Protein AF-A0A6A4KP40-F1 (afdb_monomer)

Sequence (164 aa):
MADTALHSQTPRHQTQILKEIAVDYCPDACTHCAESDSIAVTFDDRGGARWRSTTRFHYGTGNREEIHDLGFDCSDGFHEYVIKWYPHVIEWLIDGTLLRKDTKKDGEGFPEKPMFLYASVWDASYIDEGRWTGPYVGCDAPYVCHYKDVVVPSEAAVVEDFSC

Radius of gyration: 18.87 Å; Cα contacts (8 Å, |Δi|>4): 251; chains: 1; bounding box: 53×57×49 Å

Mean predicted aligned error: 8.02 Å

Solvent-accessible surface area (backbone atoms only — not comparable to full-atom values): 10528 Å² total; per-residue (Å²): 140,81,85,81,77,80,74,78,74,71,79,79,76,52,66,38,72,67,77,60,71,43,63,82,44,51,59,94,29,46,51,77,39,76,89,75,39,34,38,35,34,33,30,48,99,81,61,16,19,33,41,26,44,80,42,29,36,80,30,57,74,83,95,77,89,81,90,79,88,78,93,66,66,87,80,81,61,91,79,52,78,46,81,47,80,54,96,52,38,38,37,38,28,48,71,88,40,80,75,46,73,53,66,65,52,91,95,54,90,56,48,67,48,67,33,56,56,73,54,68,49,70,92,53,28,81,42,77,86,12,73,81,72,37,73,83,78,74,85,74,57,70,45,73,50,78,47,63,71,53,67,42,64,66,83,53,62,53,81,81,84,85,78,128

Structure (mmCIF, N/CA/C/O backbone):
data_AF-A0A6A4KP40-F1
#
_entry.id   AF-A0A6A4KP40-F1
#
loop_
_atom_site.group_PDB
_atom_site.id
_atom_site.type_symbol
_atom_site.label_atom_id
_atom_site.label_alt_id
_atom_site.label_comp_id
_atom_site.label_asym_id
_atom_site.label_entity_id
_atom_site.label_seq_id
_atom_site.pdbx_PDB_ins_code
_atom_site.Cartn_x
_atom_site.Cartn_y
_atom_site.Cartn_z
_atom_site.occupancy
_atom_site.B_iso_or_equiv
_atom_site.auth_seq_id
_atom_site.auth_comp_id
_atom_site.auth_asym_id
_atom_site.auth_atom_id
_atom_site.pdbx_PDB_model_num
ATOM 1 N N . MET A 1 1 ? -32.078 -28.147 30.908 1.00 37.09 1 MET A N 1
ATOM 2 C CA . MET A 1 1 ? -31.058 -27.081 30.952 1.00 37.09 1 MET A CA 1
ATOM 3 C C . MET A 1 1 ? -30.461 -27.006 29.563 1.00 37.09 1 MET A C 1
ATOM 5 O O . MET A 1 1 ? -29.986 -28.032 29.099 1.00 37.09 1 MET A O 1
ATOM 9 N N . ALA A 1 2 ? -30.598 -25.872 28.882 1.00 34.75 2 ALA A N 1
ATOM 10 C CA . ALA A 1 2 ? -29.922 -25.614 27.61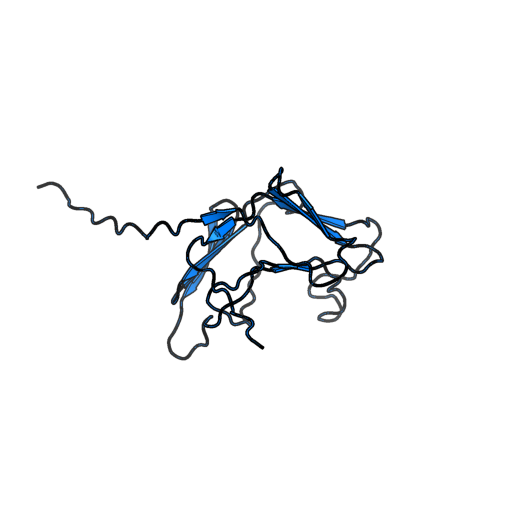4 1.00 34.75 2 ALA A CA 1
ATOM 11 C C . ALA A 1 2 ? -28.764 -24.658 27.906 1.00 34.75 2 ALA A C 1
ATOM 13 O O . ALA A 1 2 ? -28.919 -23.760 28.733 1.00 34.75 2 ALA A O 1
ATOM 14 N N . ASP A 1 3 ? -27.615 -24.913 27.292 1.00 32.78 3 ASP A N 1
ATOM 15 C CA . ASP A 1 3 ? -26.378 -24.190 27.563 1.00 32.78 3 ASP A CA 1
ATOM 16 C C . ASP A 1 3 ? -26.426 -22.791 26.933 1.00 32.78 3 ASP A C 1
ATOM 18 O O . ASP A 1 3 ? -26.559 -22.646 25.714 1.00 32.78 3 ASP A O 1
ATOM 22 N N . THR A 1 4 ? -26.355 -21.751 27.765 1.00 41.91 4 THR A N 1
ATOM 23 C CA . THR A 1 4 ? -26.357 -20.355 27.316 1.00 41.91 4 THR A CA 1
ATOM 24 C C . THR A 1 4 ? -24.946 -19.970 26.882 1.00 41.91 4 THR A C 1
ATOM 26 O O . THR A 1 4 ? -24.267 -19.187 27.548 1.00 41.91 4 THR A O 1
ATOM 29 N N . ALA A 1 5 ? -24.503 -20.524 25.752 1.00 38.03 5 ALA A N 1
ATOM 30 C CA . ALA A 1 5 ? -23.236 -20.172 25.127 1.00 38.03 5 ALA A CA 1
ATOM 31 C C . ALA A 1 5 ? -23.253 -18.691 24.713 1.00 38.03 5 ALA A C 1
ATOM 33 O O . ALA A 1 5 ? -23.761 -18.327 23.645 1.00 38.03 5 ALA A O 1
ATOM 34 N N . LEU A 1 6 ? -22.702 -17.845 25.588 1.00 35.34 6 LEU A N 1
ATOM 35 C CA . LEU A 1 6 ? -22.557 -16.405 25.415 1.00 35.34 6 LEU A CA 1
ATOM 36 C C . LEU A 1 6 ? -21.610 -16.124 24.241 1.00 35.34 6 LEU A C 1
ATOM 38 O O . LEU A 1 6 ? -20.422 -15.865 24.425 1.00 35.34 6 LEU A O 1
ATOM 42 N N . HIS A 1 7 ? -22.146 -16.162 23.023 1.00 39.41 7 HIS A N 1
ATOM 43 C CA . HIS A 1 7 ? -21.483 -15.594 21.862 1.00 39.41 7 HIS A CA 1
ATOM 44 C C . HIS A 1 7 ? -21.376 -14.091 22.100 1.00 39.41 7 HIS A C 1
ATOM 46 O O . HIS A 1 7 ? -22.323 -13.343 21.849 1.00 39.41 7 HIS A O 1
ATOM 52 N N . SER A 1 8 ? -20.220 -13.655 22.599 1.00 35.31 8 SER A N 1
ATOM 53 C CA . SER A 1 8 ? -19.810 -12.261 22.558 1.00 35.31 8 SER A CA 1
ATOM 54 C C . SER A 1 8 ? -19.749 -11.862 21.089 1.00 35.31 8 SER A C 1
ATOM 56 O O . SER A 1 8 ? -18.756 -12.116 20.407 1.00 35.31 8 SER A O 1
ATOM 58 N N . GLN A 1 9 ? -20.848 -11.306 20.579 1.00 36.34 9 GLN A N 1
ATOM 59 C CA . GLN A 1 9 ? -20.885 -10.747 19.240 1.00 36.34 9 GLN A CA 1
ATOM 60 C C . GLN A 1 9 ? -19.886 -9.596 19.220 1.00 36.34 9 GLN A C 1
ATOM 62 O O . GLN A 1 9 ? -20.164 -8.519 19.745 1.00 36.34 9 GLN A O 1
ATOM 67 N N . THR A 1 10 ? -18.709 -9.838 18.640 1.00 42.03 10 THR A N 1
ATOM 68 C CA . THR A 1 10 ? -17.794 -8.767 18.258 1.00 42.03 10 THR A CA 1
ATOM 69 C C . THR A 1 10 ? -18.620 -7.761 17.464 1.00 42.03 10 THR A C 1
ATOM 71 O O . THR A 1 10 ? -19.297 -8.190 16.519 1.00 42.03 10 THR A O 1
ATOM 74 N N . PRO A 1 11 ? -18.623 -6.464 17.825 1.00 45.38 11 PRO A N 1
ATOM 75 C CA . PRO A 1 11 ? -19.329 -5.465 17.044 1.00 45.38 11 PRO A CA 1
ATOM 76 C C . PRO A 1 11 ? -18.902 -5.612 15.588 1.00 45.38 11 PRO A C 1
ATOM 78 O O . PRO A 1 11 ? -17.708 -5.575 15.278 1.00 45.38 11 PRO A O 1
ATOM 81 N N . ARG A 1 12 ? -19.867 -5.845 14.691 1.00 53.12 12 ARG A N 1
ATOM 82 C CA . ARG A 1 12 ? -19.588 -5.798 13.258 1.00 53.12 12 ARG A CA 1
ATOM 83 C C . ARG A 1 12 ? -19.323 -4.339 12.934 1.00 53.12 12 ARG A C 1
ATOM 85 O O . ARG A 1 12 ? -20.263 -3.597 12.673 1.00 53.12 12 ARG A O 1
ATOM 92 N N . HIS A 1 13 ? -18.058 -3.935 13.016 1.00 65.44 13 HIS A N 1
ATOM 93 C CA . HIS A 1 13 ? -17.623 -2.631 12.545 1.00 65.44 13 HIS A CA 1
ATOM 94 C C . HIS A 1 13 ? -18.054 -2.522 11.091 1.00 65.44 13 HIS A C 1
ATOM 96 O O . HIS A 1 13 ? -17.600 -3.292 10.242 1.00 65.44 13 HIS A O 1
ATOM 102 N N . GLN A 1 14 ? -19.010 -1.635 10.842 1.00 82.38 14 GLN A N 1
ATOM 103 C CA . GLN A 1 14 ? -19.556 -1.458 9.518 1.00 82.38 14 GLN A CA 1
ATOM 104 C C . GLN A 1 14 ? -18.464 -0.863 8.627 1.00 82.38 14 GLN A C 1
ATOM 106 O O . GLN A 1 14 ? -17.724 0.041 9.023 1.00 82.38 14 GLN A O 1
ATOM 111 N N . THR A 1 15 ? -18.325 -1.433 7.439 1.00 89.00 15 THR A N 1
ATOM 112 C CA . THR A 1 15 ? -17.390 -0.979 6.418 1.00 89.00 15 THR A CA 1
ATOM 113 C C . THR A 1 15 ? -18.154 -0.334 5.272 1.00 89.00 15 THR A C 1
ATOM 115 O O . THR A 1 15 ? -19.329 -0.623 5.035 1.00 89.00 15 THR A O 1
ATOM 118 N N . GLN A 1 16 ? -17.477 0.558 4.563 1.00 91.38 16 GLN A N 1
ATOM 119 C CA . GLN A 1 16 ? -17.959 1.193 3.344 1.00 91.38 16 GLN A CA 1
ATOM 120 C C . GLN A 1 16 ? -16.838 1.217 2.309 1.00 91.38 16 GLN A C 1
ATOM 122 O O . GLN A 1 16 ? -15.662 1.260 2.670 1.00 91.38 16 GLN A O 1
ATOM 127 N N . ILE A 1 17 ? -17.200 1.203 1.030 1.00 93.56 17 ILE A N 1
ATOM 128 C CA . ILE A 1 17 ? -16.243 1.354 -0.068 1.00 93.56 17 ILE A CA 1
ATOM 129 C C . ILE A 1 17 ? -15.623 2.757 -0.018 1.00 93.56 17 ILE A C 1
ATOM 131 O O . ILE A 1 17 ? -16.329 3.756 0.147 1.00 93.56 17 ILE A O 1
ATOM 135 N N . LEU A 1 18 ? -14.304 2.836 -0.178 1.00 91.62 18 LEU A N 1
ATOM 136 C CA . LEU A 1 18 ? -13.554 4.084 -0.253 1.00 91.62 18 LEU A CA 1
ATOM 137 C C . LEU A 1 18 ? -13.766 4.736 -1.627 1.00 91.62 18 LEU A C 1
ATOM 139 O O . LEU A 1 18 ? -13.062 4.437 -2.585 1.00 91.62 18 LEU A O 1
ATOM 143 N N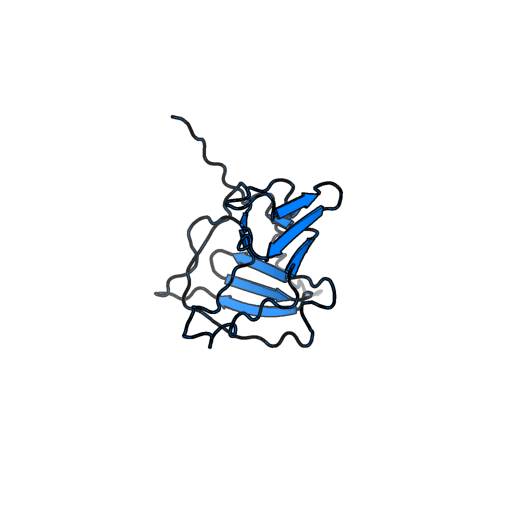 . LYS A 1 19 ? -14.748 5.639 -1.718 1.00 89.12 19 LYS A N 1
ATOM 144 C CA . LYS A 1 19 ? -15.088 6.358 -2.961 1.00 89.12 19 LYS A CA 1
ATOM 145 C C . LYS A 1 19 ? -14.245 7.611 -3.227 1.00 89.12 19 LYS A C 1
ATOM 147 O O . LYS A 1 19 ? -14.279 8.129 -4.339 1.00 89.12 19 LYS A O 1
ATOM 152 N N . GLU A 1 20 ? -13.490 8.098 -2.243 1.00 89.62 20 GLU A N 1
ATOM 153 C CA . GLU A 1 20 ? -12.647 9.292 -2.368 1.00 89.62 20 GLU A CA 1
ATOM 154 C C . GLU A 1 20 ? -11.216 9.017 -1.905 1.00 89.62 20 GLU A C 1
ATOM 156 O O . GLU A 1 20 ? -10.983 8.501 -0.809 1.00 89.62 20 GLU A O 1
ATOM 161 N N . ILE A 1 21 ? -10.252 9.418 -2.733 1.00 94.06 21 ILE A N 1
ATOM 162 C CA . ILE A 1 21 ? -8.820 9.321 -2.453 1.00 94.06 21 ILE A CA 1
ATOM 163 C C . ILE A 1 21 ? -8.133 10.652 -2.750 1.00 94.06 21 ILE A C 1
ATOM 165 O O . ILE A 1 21 ? -8.571 11.415 -3.610 1.00 94.06 21 ILE A O 1
ATOM 169 N N . ALA A 1 22 ? -7.014 10.900 -2.076 1.00 96.00 22 ALA A N 1
ATOM 170 C CA . ALA A 1 22 ? -6.040 11.901 -2.492 1.00 96.00 22 ALA A CA 1
ATOM 171 C C . ALA A 1 22 ? -4.813 11.192 -3.076 1.00 96.00 22 ALA A C 1
ATOM 173 O O . ALA A 1 22 ? -4.381 10.174 -2.535 1.00 96.00 22 ALA A O 1
ATOM 174 N N . VAL A 1 23 ? -4.237 11.742 -4.147 1.00 96.62 23 VAL A N 1
ATOM 175 C CA . VAL A 1 23 ? -2.947 11.299 -4.693 1.00 96.62 23 VAL A CA 1
ATOM 176 C C . VAL A 1 23 ? -1.887 12.313 -4.273 1.00 96.62 23 VAL A C 1
ATOM 178 O O . VAL A 1 23 ? -2.012 13.497 -4.577 1.00 96.62 23 VAL A O 1
ATOM 181 N N . ASP A 1 24 ? -0.875 11.866 -3.529 1.00 95.94 24 ASP A N 1
ATOM 182 C CA . ASP A 1 24 ? 0.113 12.760 -2.906 1.00 95.94 24 ASP A CA 1
ATOM 183 C C . ASP A 1 24 ? 1.182 13.251 -3.903 1.00 95.94 24 ASP A C 1
ATOM 185 O O . ASP A 1 24 ? 1.732 14.337 -3.728 1.00 95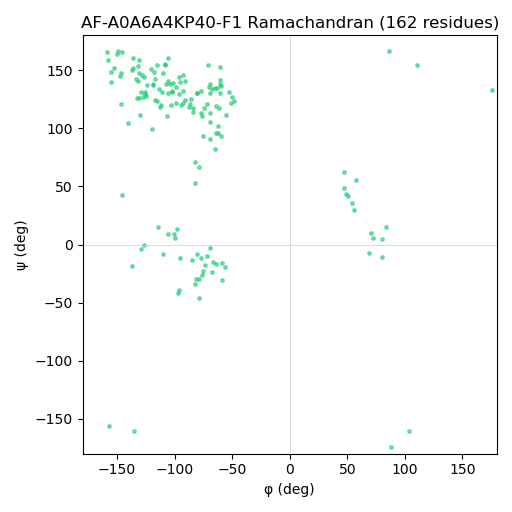.94 24 ASP A O 1
ATOM 189 N N . TYR A 1 25 ? 1.507 12.452 -4.926 1.00 95.75 25 TYR A N 1
ATOM 190 C CA . TYR A 1 25 ? 2.461 12.789 -5.990 1.00 95.75 25 TYR A CA 1
ATOM 191 C C . TYR A 1 25 ? 2.215 11.947 -7.252 1.00 95.75 25 TYR A C 1
ATOM 193 O O . TYR A 1 25 ? 1.624 10.872 -7.171 1.00 95.75 25 TYR A O 1
ATOM 201 N N . CYS A 1 26 ? 2.691 12.445 -8.401 1.00 96.06 26 CYS A N 1
ATOM 202 C CA . CYS A 1 26 ? 2.587 11.815 -9.728 1.00 96.06 26 CYS A CA 1
ATOM 203 C C . CYS A 1 26 ? 1.169 11.291 -10.070 1.00 96.06 26 CYS A C 1
ATOM 205 O O . CYS A 1 26 ? 0.973 10.089 -10.260 1.00 96.06 26 CYS A O 1
ATOM 207 N N . PRO A 1 27 ? 0.153 12.175 -10.152 1.00 96.31 27 PRO A N 1
ATOM 208 C CA . PRO A 1 27 ? -1.229 11.769 -10.422 1.00 96.31 27 PRO A CA 1
ATOM 209 C C . PRO A 1 27 ? -1.391 11.012 -11.747 1.00 96.31 27 PRO A C 1
ATOM 211 O O . PRO A 1 27 ? -2.198 10.095 -11.819 1.00 96.31 27 PRO A O 1
ATOM 214 N N . ASP A 1 28 ? -0.570 11.305 -12.757 1.00 96.94 28 ASP A N 1
ATOM 215 C CA . ASP A 1 28 ? -0.608 10.620 -14.057 1.00 96.94 28 ASP A CA 1
ATOM 216 C C . ASP A 1 28 ? -0.204 9.132 -13.978 1.00 96.94 28 ASP A C 1
ATOM 218 O O . ASP A 1 28 ? -0.434 8.371 -14.921 1.00 96.94 28 ASP A O 1
ATOM 222 N N . ALA A 1 29 ? 0.412 8.700 -12.871 1.00 97.12 29 ALA A N 1
ATOM 223 C CA . ALA A 1 29 ? 0.737 7.304 -12.576 1.00 97.12 29 ALA A CA 1
ATOM 224 C C . ALA A 1 29 ? -0.259 6.648 -11.593 1.00 97.12 29 ALA A C 1
ATOM 226 O O . ALA A 1 29 ? -0.029 5.524 -11.144 1.00 97.12 29 ALA A O 1
ATOM 227 N N . CYS A 1 30 ? -1.375 7.314 -11.265 1.00 97.88 30 CYS A N 1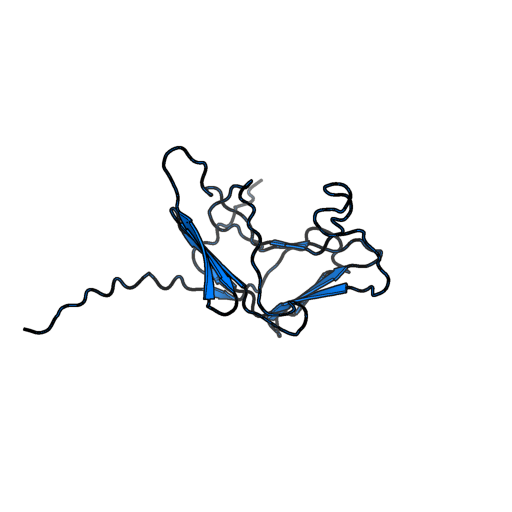
ATOM 228 C CA . CYS A 1 30 ? -2.442 6.770 -10.427 1.00 97.88 30 CYS A CA 1
ATOM 229 C C . CYS A 1 30 ? -3.823 6.949 -11.077 1.00 97.88 30 CYS A C 1
ATOM 231 O O . CYS A 1 30 ? -4.350 8.055 -11.170 1.00 97.88 30 CYS A O 1
ATOM 233 N N . THR A 1 31 ? -4.452 5.847 -11.485 1.00 97.19 31 THR A N 1
ATOM 234 C CA . THR A 1 31 ? -5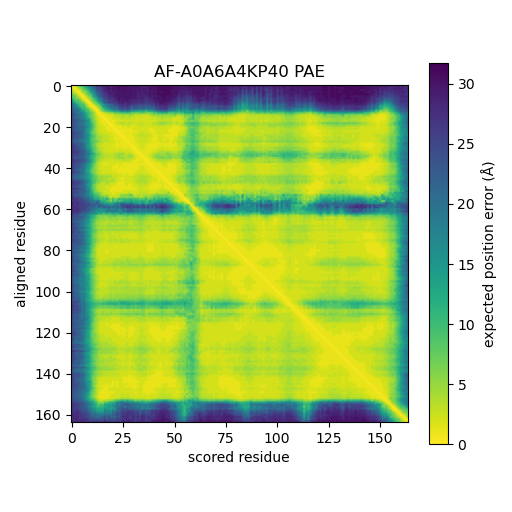.819 5.861 -12.029 1.00 97.19 31 THR A CA 1
ATOM 235 C C . THR A 1 31 ? -6.822 5.405 -10.979 1.00 97.19 31 THR A C 1
ATOM 237 O O . THR A 1 31 ? -6.583 4.403 -10.308 1.00 97.19 31 THR A O 1
ATOM 240 N N . HIS A 1 32 ? -7.976 6.063 -10.892 1.00 95.69 32 HIS A N 1
ATOM 241 C CA . HIS A 1 32 ? -9.082 5.659 -10.024 1.00 95.69 32 HIS A CA 1
ATOM 242 C C . HIS A 1 32 ? -10.400 5.678 -10.802 1.00 95.69 32 HIS A C 1
ATOM 244 O O . HIS A 1 32 ? -10.762 6.691 -11.397 1.00 95.69 32 HIS A O 1
ATOM 250 N N . CYS A 1 33 ? -11.115 4.554 -10.784 1.00 92.75 33 CYS A N 1
ATOM 251 C CA . CYS A 1 33 ? -12.444 4.407 -11.362 1.00 92.75 33 CYS A CA 1
ATOM 252 C C . CYS A 1 33 ? -13.433 4.006 -10.259 1.00 92.75 33 CYS A C 1
ATOM 254 O O . CYS A 1 33 ? -13.528 2.836 -9.885 1.00 92.75 33 CYS A O 1
ATOM 256 N N . ALA A 1 34 ? -14.175 4.992 -9.748 1.00 85.94 34 ALA A N 1
ATOM 257 C CA . ALA A 1 34 ? -15.152 4.817 -8.670 1.00 85.94 34 ALA A CA 1
ATOM 258 C C . ALA A 1 34 ? -16.430 4.056 -9.097 1.00 85.94 34 ALA A C 1
ATOM 260 O O . ALA A 1 34 ? -17.254 3.706 -8.248 1.00 85.94 34 ALA A O 1
ATOM 261 N N . GLU A 1 35 ? -16.610 3.815 -10.402 1.00 87.00 35 GLU A N 1
ATOM 262 C CA . GLU A 1 35 ? -17.697 3.000 -10.965 1.00 87.00 35 GLU A CA 1
ATOM 263 C C . GLU A 1 35 ? -17.384 1.496 -10.911 1.00 87.00 35 GLU A C 1
ATOM 265 O O . GLU A 1 35 ? -18.288 0.691 -10.705 1.00 87.00 35 GLU A O 1
ATOM 270 N N . SER A 1 36 ? -16.108 1.119 -11.070 1.00 90.75 36 SER A N 1
ATOM 271 C CA . SER A 1 36 ? -15.621 -0.271 -11.015 1.00 90.75 36 SER A CA 1
ATOM 272 C C . SER A 1 36 ? -14.858 -0.608 -9.729 1.00 90.75 36 SER A C 1
ATOM 274 O O . SER A 1 36 ? -14.242 -1.672 -9.647 1.00 90.75 36 SER A O 1
ATOM 276 N N . ASP A 1 37 ? -14.883 0.306 -8.756 1.00 93.94 37 ASP A N 1
ATOM 277 C CA . ASP A 1 37 ? -14.230 0.202 -7.447 1.00 93.94 37 ASP A CA 1
ATOM 278 C C . ASP A 1 37 ? -12.756 -0.195 -7.517 1.00 93.94 37 ASP A C 1
ATOM 280 O O . ASP A 1 37 ? -12.260 -0.996 -6.729 1.00 93.94 37 ASP A O 1
ATOM 284 N N . SER A 1 38 ? -12.047 0.390 -8.486 1.00 96.00 38 SER A N 1
ATOM 285 C CA . SER A 1 38 ? -10.669 0.036 -8.823 1.00 96.00 38 SER A CA 1
ATOM 286 C C . SER A 1 38 ? -9.737 1.245 -8.809 1.00 96.00 38 SER A C 1
ATOM 288 O O . SER A 1 38 ? -10.003 2.252 -9.473 1.00 96.00 38 SER A O 1
ATOM 290 N N . ILE A 1 39 ? -8.601 1.104 -8.132 1.00 97.44 39 ILE A N 1
ATOM 291 C CA . ILE A 1 39 ? -7.464 2.029 -8.166 1.00 97.44 39 ILE A CA 1
ATOM 292 C C . ILE A 1 39 ? -6.273 1.267 -8.754 1.00 97.44 39 ILE A C 1
ATOM 294 O O . ILE A 1 39 ? -6.087 0.090 -8.456 1.00 97.44 39 ILE A O 1
ATOM 298 N N . ALA A 1 40 ? -5.444 1.910 -9.569 1.00 98.12 40 ALA A N 1
ATOM 299 C CA . ALA A 1 40 ? -4.183 1.333 -10.022 1.00 98.12 40 ALA A CA 1
ATOM 300 C C . ALA A 1 40 ? -3.042 2.336 -9.863 1.00 98.12 40 ALA A C 1
ATOM 302 O O . ALA A 1 40 ? -3.223 3.532 -10.100 1.00 98.12 40 ALA A O 1
ATOM 303 N N . VAL A 1 41 ? -1.878 1.836 -9.453 1.00 98.31 41 VAL A N 1
ATOM 304 C CA . VAL A 1 41 ? -0.626 2.593 -9.358 1.00 98.31 41 VAL A CA 1
ATOM 305 C C . VAL A 1 41 ? 0.370 1.980 -10.329 1.00 98.31 41 VAL A C 1
ATOM 307 O O . VAL A 1 41 ? 0.650 0.784 -10.261 1.00 98.31 41 VAL A O 1
ATOM 310 N N . THR A 1 42 ? 0.906 2.801 -11.224 1.00 98.62 42 THR A N 1
ATOM 311 C CA . THR A 1 42 ? 1.940 2.411 -12.183 1.00 98.62 42 THR A CA 1
ATOM 312 C C . THR A 1 42 ? 3.314 2.836 -11.683 1.00 98.62 42 THR A C 1
ATOM 314 O O . THR A 1 42 ? 3.484 3.973 -11.254 1.00 98.62 42 THR A O 1
ATOM 317 N N . PHE A 1 43 ? 4.303 1.949 -11.782 1.00 98.44 43 PHE A N 1
ATOM 318 C CA . PHE A 1 43 ? 5.715 2.256 -11.588 1.00 98.44 43 PHE A CA 1
ATOM 319 C C . PHE A 1 43 ? 6.492 2.060 -12.897 1.00 98.44 43 PHE A C 1
ATOM 321 O O . PHE A 1 43 ? 6.468 0.989 -13.507 1.00 98.44 43 PHE A O 1
ATOM 328 N N . ASP A 1 44 ? 7.164 3.125 -13.318 1.00 97.94 44 ASP A N 1
ATOM 329 C CA . ASP A 1 44 ? 7.971 3.252 -14.532 1.00 97.94 44 ASP A CA 1
ATOM 330 C C . ASP A 1 44 ? 8.991 4.400 -14.341 1.00 97.94 44 ASP A C 1
ATOM 332 O O . ASP A 1 44 ? 9.334 4.746 -13.207 1.00 97.94 44 ASP A O 1
ATOM 336 N N . ASP A 1 45 ? 9.480 5.010 -15.424 1.00 96.62 45 ASP A N 1
ATOM 337 C CA . ASP A 1 45 ? 10.430 6.130 -15.406 1.00 96.62 45 ASP A CA 1
ATOM 338 C C . ASP A 1 45 ? 9.930 7.375 -14.646 1.00 96.62 45 ASP A C 1
ATOM 340 O O . ASP A 1 45 ? 10.734 8.224 -14.256 1.00 96.62 45 ASP A O 1
ATOM 344 N N . ARG A 1 46 ? 8.624 7.462 -14.361 1.00 96.75 46 ARG A N 1
ATOM 345 C CA . ARG A 1 46 ? 8.010 8.533 -13.562 1.00 96.75 46 ARG A CA 1
ATOM 346 C C . ARG A 1 46 ? 8.157 8.329 -12.047 1.00 96.75 46 ARG A C 1
ATOM 348 O O . ARG A 1 46 ? 7.829 9.237 -11.285 1.00 96.75 46 ARG A O 1
ATOM 355 N N . GLY A 1 47 ? 8.645 7.166 -11.602 1.00 93.69 47 GLY A N 1
ATOM 356 C CA . GLY A 1 47 ? 8.984 6.889 -10.199 1.00 93.69 47 GLY A CA 1
ATOM 357 C C . GLY A 1 47 ? 7.823 6.459 -9.293 1.00 93.69 47 GLY A C 1
ATOM 358 O O . GLY A 1 47 ? 7.980 6.458 -8.072 1.00 93.69 47 GLY A O 1
ATOM 359 N N . GLY A 1 48 ? 6.677 6.075 -9.862 1.00 96.81 48 GLY A N 1
ATOM 360 C CA . GLY A 1 48 ? 5.517 5.603 -9.101 1.00 96.81 48 GLY A CA 1
ATOM 361 C C . GLY A 1 48 ? 4.562 6.704 -8.638 1.00 96.81 48 GLY A C 1
ATOM 362 O O . GLY A 1 48 ? 4.717 7.877 -8.972 1.00 96.81 48 GLY A O 1
ATOM 363 N N . ALA A 1 49 ? 3.570 6.314 -7.838 1.00 96.50 49 ALA A N 1
ATOM 364 C CA . ALA A 1 49 ? 2.625 7.219 -7.185 1.00 96.50 49 ALA A CA 1
ATOM 365 C C . ALA A 1 49 ? 2.221 6.696 -5.798 1.00 96.50 49 ALA A C 1
ATOM 367 O O . ALA A 1 49 ? 2.412 5.521 -5.468 1.00 96.50 49 ALA A O 1
ATOM 368 N N . ARG A 1 50 ? 1.602 7.567 -4.991 1.00 97.50 50 ARG A N 1
ATOM 369 C CA . ARG A 1 50 ? 0.956 7.199 -3.722 1.00 97.50 50 ARG A CA 1
ATOM 370 C C . ARG A 1 50 ? -0.442 7.782 -3.637 1.00 97.50 50 ARG A C 1
ATOM 372 O O . ARG A 1 50 ? -0.595 9.001 -3.711 1.00 97.50 50 ARG A O 1
ATOM 379 N N . TRP A 1 51 ? -1.429 6.929 -3.383 1.00 95.19 51 TRP A N 1
ATOM 380 C CA . TRP A 1 51 ? -2.766 7.357 -2.985 1.00 95.19 51 TRP A CA 1
ATOM 381 C C . TRP A 1 51 ? -3.010 7.106 -1.496 1.00 95.19 51 TRP A C 1
ATOM 383 O O . TRP A 1 51 ? -2.311 6.323 -0.843 1.00 95.19 51 TRP A O 1
ATOM 393 N N . ARG A 1 52 ? -4.008 7.803 -0.955 1.00 94.31 52 ARG A N 1
ATOM 394 C CA . ARG A 1 52 ? -4.476 7.645 0.422 1.00 94.31 52 ARG A CA 1
ATOM 395 C C . ARG A 1 52 ? -5.956 7.964 0.582 1.00 94.31 52 ARG A C 1
ATOM 397 O O . ARG A 1 52 ? -6.528 8.667 -0.251 1.00 94.31 52 ARG A O 1
ATOM 404 N N . SER A 1 53 ? -6.548 7.538 1.694 1.00 81.62 53 SER A N 1
ATOM 405 C CA . SER A 1 53 ? -7.849 8.052 2.129 1.00 81.62 53 SER A CA 1
ATOM 406 C C . SER A 1 53 ? -7.799 9.566 2.384 1.00 81.62 53 SER A C 1
ATOM 408 O O . SER A 1 53 ? -6.761 10.143 2.733 1.00 81.62 53 SER A O 1
ATOM 410 N N . THR A 1 54 ? -8.946 10.227 2.233 1.00 74.00 54 THR A N 1
ATOM 411 C CA . THR A 1 54 ? -9.114 11.648 2.578 1.00 74.00 54 THR A CA 1
ATOM 412 C C . THR A 1 54 ? -9.214 11.879 4.091 1.00 74.00 54 THR A C 1
ATOM 414 O O . THR A 1 54 ? -8.867 12.961 4.559 1.00 74.00 54 THR A O 1
ATOM 417 N N . THR A 1 55 ? -9.598 10.857 4.865 1.00 62.66 55 THR A N 1
ATOM 418 C CA . THR A 1 55 ? -9.778 10.889 6.329 1.00 62.66 55 THR A CA 1
ATOM 419 C C . THR A 1 55 ? -8.796 9.979 7.070 1.00 62.66 55 THR A C 1
ATOM 421 O O . THR A 1 55 ? -8.293 8.997 6.514 1.00 62.66 55 THR A O 1
ATOM 424 N N . ARG A 1 56 ? -8.515 10.307 8.339 1.00 65.00 56 ARG A N 1
ATOM 425 C CA . ARG A 1 56 ? -7.676 9.490 9.231 1.00 65.00 56 ARG A CA 1
ATOM 426 C C . ARG A 1 56 ? -8.530 8.513 10.053 1.00 65.00 56 ARG A C 1
ATOM 428 O O . ARG A 1 56 ? -9.618 8.871 10.496 1.00 65.00 56 ARG A O 1
ATOM 435 N N . PHE A 1 57 ? -7.970 7.334 10.314 1.00 57.62 57 PHE A N 1
ATOM 436 C CA . PHE A 1 57 ? -8.473 6.227 11.130 1.00 57.62 57 PHE A CA 1
ATOM 437 C C . PHE A 1 57 ? -7.504 5.971 12.290 1.00 57.62 57 PHE A C 1
ATOM 439 O O . PHE A 1 57 ? -6.294 6.026 12.111 1.00 57.62 57 PHE A O 1
ATOM 446 N N . HIS A 1 58 ? -8.003 5.731 13.497 1.00 42.00 58 HIS A N 1
ATOM 447 C CA . HIS A 1 58 ? -7.182 5.723 14.713 1.00 42.00 58 HIS A CA 1
ATOM 448 C C . HIS A 1 58 ? -6.047 4.679 14.745 1.00 42.00 58 HIS A C 1
ATOM 450 O O . HIS A 1 58 ? -6.322 3.517 14.481 1.00 42.00 58 HIS A O 1
ATOM 456 N N . TYR A 1 59 ? -4.868 5.116 15.243 1.00 52.00 59 TYR A N 1
ATOM 457 C CA . TYR A 1 59 ? -3.703 4.385 15.811 1.00 52.00 59 TYR A CA 1
ATOM 458 C C . TYR A 1 59 ? -2.370 4.387 14.950 1.00 52.00 59 TYR A C 1
ATOM 460 O O . TYR A 1 59 ? -2.422 4.593 13.754 1.00 52.00 59 TYR A O 1
ATOM 468 N N . GLY A 1 60 ? -1.133 4.224 15.490 1.00 46.06 60 GLY A N 1
ATOM 469 C CA . GLY A 1 60 ? 0.126 3.938 14.701 1.00 46.06 60 GLY A CA 1
ATOM 470 C C . GLY A 1 60 ? 1.517 3.881 15.435 1.00 46.06 60 GLY A C 1
ATOM 471 O O . GLY A 1 60 ? 1.792 4.785 16.221 1.00 46.06 60 GLY A O 1
ATOM 472 N N . THR A 1 61 ? 2.383 2.856 15.186 1.00 48.84 61 THR A N 1
ATOM 473 C CA . THR A 1 61 ? 3.823 2.650 15.617 1.00 48.84 61 THR A CA 1
ATOM 474 C C . THR A 1 61 ? 4.580 1.644 14.695 1.00 48.84 61 THR A C 1
ATOM 476 O O . THR A 1 61 ? 3.911 0.914 13.972 1.00 48.84 61 THR A O 1
ATOM 479 N N . GLY A 1 62 ? 5.930 1.546 14.737 1.00 60.22 62 GLY A N 1
ATOM 480 C CA . GLY A 1 62 ? 6.769 0.687 13.847 1.00 60.22 62 GLY A CA 1
ATOM 481 C C . GLY A 1 62 ? 7.903 -0.128 14.528 1.00 60.22 62 GLY A C 1
ATOM 482 O O . GLY A 1 62 ? 7.851 -0.315 15.743 1.00 60.22 62 GLY A O 1
ATOM 483 N N . ASN A 1 63 ? 8.908 -0.586 13.753 1.00 58.22 63 ASN A N 1
ATOM 484 C CA . ASN A 1 63 ? 10.008 -1.515 14.126 1.00 58.22 63 ASN A CA 1
ATOM 485 C C . ASN A 1 63 ? 9.519 -2.878 14.657 1.00 58.22 63 ASN A C 1
ATOM 487 O O . ASN A 1 63 ? 9.805 -3.264 15.794 1.00 58.22 63 ASN A O 1
ATOM 491 N N . ARG A 1 64 ? 8.696 -3.565 13.859 1.00 80.06 64 ARG A N 1
ATOM 492 C CA . ARG A 1 64 ? 8.033 -4.834 14.220 1.00 80.06 64 ARG A CA 1
ATOM 493 C C . ARG A 1 64 ? 7.899 -5.752 13.001 1.00 80.06 64 ARG A C 1
ATOM 495 O O . ARG A 1 64 ? 6.827 -6.303 12.755 1.00 80.06 64 ARG A O 1
ATOM 502 N N . GLU A 1 65 ? 8.941 -5.837 12.188 1.00 84.12 65 GLU A N 1
ATOM 503 C CA . GLU A 1 65 ? 8.950 -6.534 10.903 1.00 84.12 65 GLU A CA 1
ATOM 504 C C . GLU A 1 65 ? 8.850 -8.059 11.095 1.00 84.12 65 GLU A C 1
ATOM 506 O O . GLU A 1 65 ? 9.604 -8.650 11.864 1.00 84.12 65 GLU A O 1
ATOM 511 N N . GLU A 1 66 ? 7.936 -8.704 10.367 1.00 86.38 66 GLU A N 1
ATOM 512 C CA . GLU A 1 66 ? 7.837 -10.165 10.259 1.00 86.38 66 GLU A CA 1
ATOM 513 C C . GLU A 1 66 ? 7.674 -10.530 8.778 1.00 86.38 66 GLU A C 1
ATOM 515 O O . GLU A 1 66 ? 7.009 -9.809 8.032 1.00 86.38 66 GLU A O 1
ATOM 520 N N . ILE A 1 67 ? 8.301 -11.628 8.349 1.00 90.50 67 ILE A N 1
ATOM 521 C CA . ILE A 1 67 ? 8.173 -12.165 6.989 1.00 90.50 67 ILE A CA 1
ATOM 522 C C . ILE A 1 67 ? 7.225 -13.360 7.047 1.00 90.50 67 ILE A C 1
ATOM 524 O O . ILE A 1 67 ? 7.391 -14.249 7.884 1.00 90.50 67 ILE A O 1
ATOM 528 N N . HIS A 1 68 ? 6.259 -13.388 6.136 1.00 92.25 68 HIS A N 1
ATOM 529 C CA . HIS A 1 68 ? 5.267 -14.446 6.028 1.00 92.25 68 HIS A CA 1
ATOM 530 C C . HIS A 1 68 ? 5.302 -15.048 4.619 1.00 92.25 68 HIS A C 1
ATOM 532 O O . HIS A 1 68 ? 5.387 -14.312 3.638 1.00 92.25 68 HIS A O 1
ATOM 538 N N . ASP A 1 69 ? 5.224 -16.375 4.524 1.00 94.06 69 ASP A N 1
ATOM 539 C CA . ASP A 1 69 ? 4.987 -17.067 3.256 1.00 94.06 69 ASP A CA 1
ATOM 540 C C . ASP A 1 69 ? 3.497 -16.951 2.897 1.00 94.06 69 ASP A C 1
ATOM 542 O O . ASP A 1 69 ? 2.634 -17.168 3.751 1.00 94.06 69 ASP A O 1
ATOM 546 N N . LEU A 1 70 ? 3.204 -16.578 1.651 1.00 92.75 70 LEU A N 1
ATOM 547 C CA . LEU A 1 70 ? 1.841 -16.462 1.132 1.00 92.75 70 LEU A CA 1
ATOM 548 C C . LEU A 1 70 ? 1.275 -17.822 0.701 1.00 92.75 70 LEU A C 1
ATOM 550 O O . LEU A 1 70 ? 0.066 -18.024 0.739 1.00 92.75 70 LEU A O 1
ATOM 554 N N . GLY A 1 71 ? 2.132 -18.751 0.263 1.00 95.56 71 GLY A N 1
ATOM 555 C CA . GLY A 1 71 ? 1.711 -19.976 -0.424 1.00 95.56 71 GLY A CA 1
ATOM 556 C C . GLY A 1 71 ? 1.196 -19.766 -1.860 1.00 95.56 71 GLY A C 1
ATOM 557 O O . GLY A 1 71 ? 0.739 -20.728 -2.477 1.00 95.56 71 GLY A O 1
ATOM 558 N N . PHE A 1 72 ? 1.277 -18.543 -2.395 1.00 97.44 72 PHE A N 1
ATOM 559 C CA . PHE A 1 72 ? 0.891 -18.155 -3.758 1.00 97.44 72 PHE A CA 1
ATOM 560 C C . PHE A 1 72 ? 1.755 -16.984 -4.268 1.00 97.44 72 PHE A C 1
ATOM 562 O O . PHE A 1 72 ? 2.453 -16.333 -3.489 1.00 97.44 72 PHE A O 1
ATOM 569 N N . ASP A 1 73 ? 1.708 -16.710 -5.575 1.00 97.56 73 ASP A N 1
ATOM 570 C CA . ASP A 1 73 ? 2.319 -15.522 -6.184 1.00 97.56 73 ASP A CA 1
ATOM 571 C C . ASP A 1 73 ? 1.330 -14.350 -6.110 1.00 97.56 73 ASP A C 1
ATOM 573 O O . ASP A 1 73 ? 0.223 -14.439 -6.636 1.00 97.56 73 ASP A O 1
ATOM 577 N N . CYS A 1 74 ? 1.704 -13.245 -5.458 1.00 97.38 74 CYS A N 1
ATOM 578 C CA . CYS A 1 74 ? 0.810 -12.098 -5.265 1.00 97.38 74 CYS A CA 1
ATOM 579 C C . CYS A 1 74 ? 0.475 -11.318 -6.550 1.00 97.38 74 CYS A C 1
ATOM 581 O O . CYS A 1 74 ? -0.307 -10.368 -6.488 1.00 97.38 74 CYS A O 1
ATOM 583 N N . SER A 1 75 ? 1.050 -11.696 -7.696 1.00 97.94 75 SER A N 1
ATOM 584 C CA . SER A 1 75 ? 0.690 -11.182 -9.019 1.00 97.94 75 SER A CA 1
ATOM 585 C C . SER A 1 75 ? -0.319 -12.059 -9.780 1.00 97.94 75 SER A C 1
ATOM 587 O O . SER A 1 75 ? -0.894 -11.585 -10.763 1.00 97.94 75 SER A O 1
ATOM 589 N N . ASP A 1 76 ? -0.601 -13.289 -9.324 1.00 98.00 76 ASP A N 1
ATOM 590 C CA . ASP A 1 76 ? -1.515 -14.242 -9.986 1.00 98.00 76 ASP A CA 1
ATOM 591 C C . ASP A 1 76 ? -3.000 -13.986 -9.644 1.00 98.00 76 ASP A C 1
ATOM 593 O O . ASP A 1 76 ? -3.749 -14.859 -9.207 1.00 98.00 76 ASP A O 1
ATOM 597 N N . GLY A 1 77 ? -3.439 -12.740 -9.847 1.00 97.50 77 GLY A N 1
ATOM 598 C CA . GLY A 1 77 ? -4.820 -12.301 -9.638 1.00 97.50 77 GLY A CA 1
ATOM 599 C C . GLY A 1 77 ? -5.051 -11.502 -8.352 1.00 97.50 77 GLY A C 1
ATOM 600 O O . GLY A 1 77 ? -4.145 -10.887 -7.797 1.00 97.50 77 GLY A O 1
ATOM 601 N N . PHE A 1 78 ? -6.313 -11.437 -7.918 1.00 98.31 78 PHE A N 1
ATOM 602 C CA . PHE A 1 78 ? -6.721 -10.677 -6.733 1.00 98.31 78 PHE A CA 1
ATOM 603 C C . PHE A 1 78 ? -6.810 -11.573 -5.496 1.00 98.31 78 PHE A C 1
ATOM 605 O O . PHE A 1 78 ? -7.532 -12.569 -5.509 1.00 98.31 78 PHE A O 1
ATOM 612 N N . HIS A 1 79 ? -6.169 -11.126 -4.418 1.00 98.38 79 HIS A N 1
ATOM 613 C CA . HIS A 1 79 ? -6.241 -11.703 -3.075 1.00 98.38 79 HIS A CA 1
ATOM 614 C C . HIS A 1 79 ? -6.765 -10.658 -2.078 1.00 98.38 79 HIS A C 1
ATOM 616 O O . HIS A 1 79 ? -6.577 -9.452 -2.270 1.00 98.38 79 HIS A O 1
ATOM 622 N N . GLU A 1 80 ? -7.437 -11.099 -1.015 1.00 98.12 80 GLU A N 1
ATOM 623 C CA . GLU A 1 80 ? -7.983 -10.212 0.017 1.00 98.12 80 GLU A CA 1
ATOM 624 C C . GLU A 1 80 ? -6.927 -9.937 1.096 1.00 98.12 80 GLU A C 1
ATOM 626 O O . GLU A 1 80 ? -6.513 -10.851 1.802 1.00 98.12 80 GLU A O 1
ATOM 631 N N . TYR A 1 81 ? -6.535 -8.674 1.282 1.00 97.81 81 TYR A N 1
ATOM 632 C CA . TYR A 1 81 ? -5.626 -8.248 2.353 1.00 97.81 81 TYR A CA 1
ATOM 633 C C . TYR A 1 81 ? -6.378 -7.377 3.364 1.00 97.81 81 TYR A C 1
ATOM 635 O O . TYR A 1 81 ? -6.882 -6.309 3.013 1.00 97.81 81 TYR A O 1
ATOM 643 N N . VAL A 1 82 ? -6.436 -7.799 4.631 1.00 96.62 82 VAL A N 1
ATOM 644 C CA . VAL A 1 82 ? -7.203 -7.101 5.679 1.00 96.62 82 VAL A CA 1
ATOM 645 C C . VAL A 1 82 ? -6.323 -6.764 6.875 1.00 96.62 82 VAL A C 1
ATOM 647 O O . VAL A 1 82 ? -5.694 -7.640 7.465 1.00 96.62 82 VAL A O 1
ATOM 650 N N . ILE A 1 83 ? -6.359 -5.499 7.300 1.00 95.06 83 ILE A N 1
ATOM 651 C CA . ILE A 1 83 ? -5.848 -5.056 8.602 1.00 95.06 83 ILE A CA 1
ATOM 652 C C . ILE A 1 83 ? -7.056 -4.743 9.487 1.00 95.06 83 ILE A C 1
ATOM 654 O O . ILE A 1 83 ? -7.764 -3.764 9.252 1.00 95.06 83 ILE A O 1
ATOM 658 N N . LYS A 1 84 ? -7.302 -5.562 10.514 1.00 92.50 84 LYS A N 1
ATOM 659 C CA . LYS A 1 84 ? -8.266 -5.233 11.575 1.00 92.50 84 LYS A CA 1
ATOM 660 C C . LYS A 1 84 ? -7.529 -4.615 12.742 1.00 92.50 84 LYS A C 1
ATOM 662 O O . LYS A 1 84 ? -6.448 -5.067 13.118 1.00 92.50 84 LYS A O 1
ATOM 667 N N . TRP A 1 85 ? -8.134 -3.600 13.338 1.00 90.25 85 TRP A N 1
ATOM 668 C CA . TRP A 1 85 ? -7.395 -2.694 14.192 1.00 90.25 85 TRP A CA 1
ATOM 669 C C . TRP A 1 85 ? -8.226 -2.167 15.343 1.00 90.25 85 TRP A C 1
ATOM 671 O O . TRP A 1 85 ? -9.263 -1.535 15.155 1.00 90.25 85 TRP A O 1
ATOM 681 N N . TYR A 1 86 ? -7.743 -2.441 16.545 1.00 88.94 86 TYR A N 1
ATOM 682 C CA . TYR A 1 86 ? -8.443 -2.185 17.789 1.00 88.94 86 TYR A CA 1
ATOM 683 C C . TYR A 1 86 ? -7.467 -1.577 18.811 1.00 88.94 86 TYR A C 1
ATOM 685 O O . TYR A 1 86 ? -6.259 -1.791 18.692 1.00 88.94 86 TYR A O 1
ATOM 693 N N . PRO A 1 87 ? -7.952 -0.896 19.871 1.00 88.88 87 PRO A N 1
ATOM 694 C CA . PRO A 1 87 ? -7.098 -0.213 20.857 1.00 88.88 87 PRO A CA 1
ATOM 695 C C . PRO A 1 87 ? -6.039 -1.090 21.555 1.00 88.88 87 PRO A C 1
ATOM 697 O O . PRO A 1 87 ? -5.093 -0.570 22.149 1.00 88.88 87 PRO A O 1
ATOM 700 N N . HIS A 1 88 ? -6.223 -2.415 21.527 1.00 91.19 88 HIS A N 1
ATOM 701 C CA . HIS A 1 88 ? -5.372 -3.393 22.208 1.00 91.19 88 HIS A CA 1
ATOM 702 C C . HIS A 1 88 ? -4.880 -4.531 21.305 1.00 91.19 88 HIS A C 1
ATOM 704 O O . HIS A 1 88 ? -4.138 -5.387 21.783 1.00 91.19 88 HIS A O 1
ATOM 710 N N . VAL A 1 89 ? -5.305 -4.594 20.039 1.00 92.69 89 VAL A N 1
ATOM 711 C CA . VAL A 1 89 ? -4.942 -5.695 19.138 1.00 92.69 89 VAL A CA 1
ATOM 712 C C . VAL A 1 89 ? -5.004 -5.273 17.671 1.00 92.69 89 VAL A C 1
ATOM 714 O O . VAL A 1 89 ? -5.920 -4.560 17.264 1.00 92.69 89 VAL A O 1
ATOM 717 N N . ILE A 1 90 ? -4.031 -5.722 16.882 1.00 92.88 90 ILE A N 1
ATOM 718 C CA . ILE A 1 90 ? -4.033 -5.638 15.417 1.00 92.88 90 ILE A CA 1
ATOM 719 C C . ILE A 1 90 ? -3.981 -7.056 14.869 1.00 92.88 90 ILE A C 1
ATOM 721 O O . ILE A 1 90 ? -3.234 -7.892 15.376 1.00 92.88 90 ILE A O 1
ATOM 725 N N . GLU A 1 91 ? -4.785 -7.319 13.848 1.00 94.88 91 GLU A N 1
ATOM 726 C CA . GLU A 1 91 ? -4.840 -8.592 13.140 1.00 94.88 91 GLU A CA 1
ATOM 727 C C . GLU A 1 91 ? -4.619 -8.341 11.652 1.00 94.88 91 GLU A C 1
ATOM 729 O O . GLU A 1 91 ? -5.316 -7.521 11.053 1.00 94.88 91 GLU A O 1
ATOM 734 N N . TRP A 1 92 ? -3.677 -9.071 11.059 1.00 96.31 92 TRP A N 1
ATOM 735 C CA . TRP A 1 92 ? -3.445 -9.084 9.618 1.00 96.31 92 TRP A CA 1
ATOM 736 C C . TRP A 1 92 ? -3.974 -10.395 9.056 1.00 96.31 92 TRP A C 1
ATOM 738 O O . TRP A 1 92 ? -3.668 -11.467 9.591 1.00 96.31 92 TRP A O 1
ATOM 748 N N . LEU A 1 93 ? -4.778 -10.308 8.001 1.00 97.38 93 LEU A N 1
ATOM 749 C CA . LEU A 1 93 ? -5.376 -11.457 7.340 1.00 97.38 93 LEU A CA 1
ATOM 750 C C . LEU A 1 93 ? -5.107 -11.413 5.839 1.00 97.38 93 LEU A C 1
ATOM 752 O O . LEU A 1 93 ? -5.084 -10.332 5.247 1.00 97.38 93 LEU A O 1
ATOM 756 N N . ILE A 1 94 ? -4.946 -12.599 5.256 1.00 97.56 94 ILE A N 1
ATOM 757 C CA . ILE A 1 94 ? -4.869 -12.821 3.811 1.00 97.56 94 ILE A CA 1
ATOM 758 C C . ILE A 1 94 ? -5.889 -13.903 3.457 1.00 97.56 94 ILE A C 1
ATOM 760 O O . ILE A 1 94 ? -5.913 -14.946 4.112 1.00 97.56 94 ILE A O 1
ATOM 764 N N . ASP A 1 95 ? -6.767 -13.636 2.489 1.00 97.31 95 ASP A N 1
ATOM 765 C CA . ASP A 1 95 ? -7.859 -14.525 2.058 1.00 97.31 95 ASP A CA 1
ATOM 766 C C . ASP A 1 95 ? -8.664 -15.095 3.246 1.00 97.31 95 ASP A C 1
ATOM 768 O O . ASP A 1 95 ? -8.854 -16.303 3.410 1.00 97.31 95 ASP A O 1
ATOM 772 N N . GLY A 1 96 ? -9.071 -14.206 4.161 1.00 95.81 96 GLY A N 1
ATOM 773 C CA . GLY A 1 96 ? -9.762 -14.544 5.411 1.00 95.81 96 GLY A CA 1
ATOM 774 C C . GLY A 1 96 ? -8.932 -15.282 6.480 1.00 95.81 96 GLY A C 1
ATOM 775 O O . GLY A 1 96 ? -9.405 -15.433 7.610 1.00 95.81 96 GLY A O 1
ATOM 776 N N . THR A 1 97 ? -7.702 -15.709 6.184 1.00 96.25 97 THR A N 1
ATOM 777 C CA . THR A 1 97 ? -6.821 -16.438 7.112 1.00 96.25 97 THR A CA 1
ATOM 778 C C . THR A 1 97 ? -6.036 -15.470 7.992 1.00 96.25 97 THR A C 1
ATOM 780 O O . THR A 1 97 ? -5.335 -14.597 7.491 1.00 96.25 97 THR A O 1
ATOM 783 N N . LEU A 1 98 ? -6.125 -15.626 9.320 1.00 9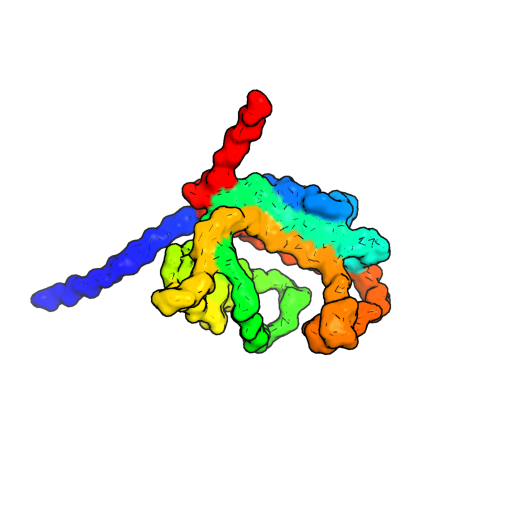6.25 98 LEU A N 1
ATOM 784 C CA . LEU A 1 98 ? -5.342 -14.832 10.273 1.00 96.25 98 LEU A CA 1
ATOM 785 C C . LEU A 1 98 ? -3.858 -15.208 10.191 1.00 96.25 98 LEU A C 1
ATOM 787 O O . LEU A 1 98 ? -3.479 -16.311 10.581 1.00 96.25 98 LEU A O 1
ATOM 791 N N . LEU A 1 99 ? -3.036 -14.267 9.732 1.00 95.25 99 LEU A N 1
ATOM 792 C CA . LEU A 1 99 ? -1.606 -14.458 9.509 1.00 95.25 99 LEU A CA 1
ATOM 793 C C . LEU A 1 99 ? -0.762 -13.978 10.694 1.00 95.25 99 LEU A C 1
ATOM 795 O O . LEU A 1 99 ? 0.205 -14.629 11.082 1.00 95.25 99 LEU A O 1
ATOM 799 N N . ARG A 1 100 ? -1.155 -12.849 11.298 1.00 94.31 100 ARG A N 1
ATOM 800 C CA . ARG A 1 100 ? -0.451 -12.227 12.425 1.00 94.31 100 ARG A CA 1
ATOM 801 C C . ARG A 1 100 ? -1.422 -11.545 13.383 1.00 94.31 100 ARG A C 1
ATOM 803 O O . ARG A 1 100 ? -2.447 -11.011 12.958 1.00 94.31 100 ARG A O 1
ATOM 810 N N . LYS A 1 101 ? -1.081 -11.534 14.676 1.00 94.44 101 LYS A N 1
ATOM 811 C CA . LYS A 1 101 ? -1.847 -10.874 15.741 1.00 94.44 101 LYS A CA 1
ATOM 812 C C . LYS A 1 101 ? -0.923 -10.197 16.760 1.00 94.44 101 LYS A C 1
ATOM 814 O O . LYS A 1 101 ? -0.380 -10.862 17.641 1.00 94.44 101 LYS A O 1
ATOM 819 N N . ASP A 1 102 ? -0.824 -8.873 16.703 1.00 91.56 102 ASP A N 1
ATOM 820 C CA . ASP A 1 102 ? -0.095 -8.073 17.694 1.00 91.56 102 ASP A CA 1
ATOM 821 C C . ASP A 1 102 ? -1.054 -7.660 18.807 1.00 91.56 102 ASP A C 1
ATOM 823 O O . ASP A 1 102 ? -2.071 -7.026 18.544 1.00 91.56 102 ASP A O 1
ATOM 827 N N . THR A 1 103 ? -0.727 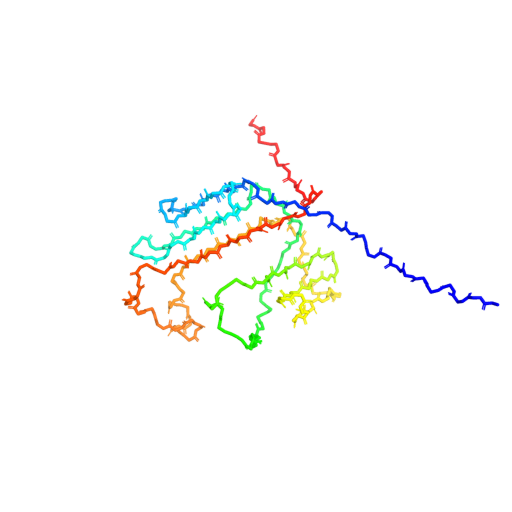-7.976 20.060 1.00 92.00 103 THR A N 1
ATOM 828 C CA . THR A 1 103 ? -1.491 -7.523 21.236 1.00 92.00 103 THR A CA 1
ATOM 829 C C . THR A 1 103 ? -0.702 -6.456 21.989 1.00 92.00 103 THR A C 1
ATOM 831 O O . THR A 1 103 ? 0.510 -6.589 22.167 1.00 92.00 103 THR A O 1
ATOM 834 N N . LYS A 1 104 ? -1.383 -5.400 22.444 1.00 90.00 104 LYS A N 1
ATOM 835 C CA . LYS A 1 104 ? -0.804 -4.342 23.280 1.00 90.00 104 LYS A CA 1
ATOM 836 C C . LYS A 1 104 ? -0.289 -4.930 24.593 1.00 90.00 104 LYS A C 1
ATOM 838 O O . LYS A 1 104 ? -1.017 -5.646 25.278 1.00 90.00 104 LYS A O 1
ATOM 843 N N . LYS A 1 105 ? 0.950 -4.596 24.948 1.00 87.56 105 LYS A N 1
ATOM 844 C CA . LYS A 1 105 ? 1.598 -4.981 26.206 1.00 87.56 105 LYS A CA 1
ATOM 845 C C . LYS A 1 105 ? 1.943 -3.732 27.005 1.00 87.56 105 LYS A C 1
ATOM 847 O O . LYS A 1 105 ? 2.266 -2.696 26.424 1.00 87.56 105 LYS A O 1
ATOM 852 N N . ASP A 1 106 ? 1.913 -3.845 28.325 1.00 88.00 106 ASP A N 1
ATOM 853 C CA . ASP A 1 106 ? 2.281 -2.744 29.210 1.00 88.00 106 ASP A CA 1
ATOM 854 C C . ASP A 1 106 ? 3.752 -2.348 29.018 1.00 88.00 106 ASP A C 1
ATOM 856 O O . ASP A 1 106 ? 4.639 -3.197 28.938 1.00 88.00 106 ASP A O 1
ATOM 860 N N . GLY A 1 107 ? 4.010 -1.042 28.925 1.00 82.62 107 GLY A N 1
ATOM 861 C CA . GLY A 1 107 ? 5.349 -0.486 28.703 1.00 82.62 107 GLY A CA 1
ATOM 862 C C . GLY A 1 107 ? 5.847 -0.508 27.251 1.00 82.62 107 GLY A C 1
ATOM 863 O O . GLY A 1 107 ? 6.835 0.162 26.959 1.00 82.62 107 GLY A O 1
ATOM 864 N N . GLU A 1 108 ? 5.171 -1.199 26.326 1.00 82.31 108 GLU A N 1
ATOM 865 C CA . GLU A 1 108 ? 5.473 -1.118 24.892 1.00 82.31 108 GLU A CA 1
ATOM 866 C C . GLU A 1 108 ? 4.639 -0.026 24.202 1.00 82.31 108 GLU A C 1
ATOM 868 O O . GLU A 1 108 ? 3.439 0.120 24.441 1.00 82.31 108 GLU A O 1
ATOM 873 N N . GLY A 1 109 ? 5.261 0.708 23.274 1.00 80.50 109 GLY A N 1
ATOM 874 C CA . GLY A 1 109 ? 4.533 1.588 22.363 1.00 80.50 109 GLY A CA 1
ATOM 875 C C . GLY A 1 109 ? 3.615 0.768 21.457 1.00 80.50 109 GLY A C 1
ATOM 876 O O . GLY A 1 109 ? 4.093 -0.071 20.689 1.00 80.50 109 GLY A O 1
ATOM 877 N N . PHE A 1 110 ? 2.312 1.025 21.552 1.00 86.19 110 PHE A N 1
ATOM 878 C CA . PHE A 1 110 ? 1.296 0.480 20.658 1.00 86.19 110 PHE A CA 1
ATOM 879 C C . PHE A 1 110 ? 0.770 1.592 19.746 1.00 86.19 110 PHE A C 1
ATOM 881 O O . PHE A 1 110 ? 0.815 2.765 20.129 1.00 86.19 110 PHE A O 1
ATOM 888 N N . PRO A 1 111 ? 0.241 1.257 18.563 1.00 84.06 111 PRO A N 1
ATOM 889 C CA . PRO A 1 111 ? -0.457 2.212 17.723 1.00 84.06 111 PRO A CA 1
ATOM 890 C C . PRO A 1 111 ? -1.507 3.049 18.492 1.00 84.06 111 PRO A C 1
ATOM 892 O O . PRO A 1 111 ? -2.419 2.472 19.072 1.00 84.06 111 PRO A O 1
ATOM 895 N N . GLU A 1 112 ? -1.414 4.400 18.466 1.00 81.56 112 GLU A N 1
ATOM 896 C CA . GLU A 1 112 ? -2.403 5.295 19.133 1.00 81.56 112 GLU A CA 1
ATOM 897 C C . GLU A 1 112 ? -2.901 6.576 18.383 1.00 81.56 112 GLU A C 1
ATOM 899 O O . GLU A 1 112 ? -3.983 7.069 18.699 1.00 81.56 112 GLU A O 1
ATOM 904 N N . LYS A 1 113 ? -2.224 7.105 17.345 1.00 83.38 113 LYS A N 1
ATOM 905 C CA . LYS A 1 113 ? -2.648 8.340 16.616 1.00 83.38 113 LYS A CA 1
ATOM 906 C C . LYS A 1 113 ? -3.454 8.082 15.332 1.00 83.38 113 LYS A C 1
ATOM 908 O O . LYS A 1 113 ? -3.066 7.181 14.614 1.00 83.38 113 LYS A O 1
ATOM 913 N N . PRO A 1 114 ? -4.466 8.879 14.940 1.00 83.50 114 PRO A N 1
ATOM 914 C CA . PRO A 1 114 ? -5.112 8.742 13.625 1.00 83.50 114 PRO A CA 1
ATOM 915 C C . PRO A 1 114 ? -4.147 8.762 12.416 1.00 83.50 114 PRO A C 1
ATOM 917 O O . PRO A 1 114 ? -3.324 9.669 12.297 1.00 83.50 114 PRO A O 1
ATOM 920 N N . MET A 1 115 ? -4.296 7.797 11.502 1.00 85.31 115 MET A N 1
ATOM 921 C CA . MET A 1 115 ? -3.552 7.586 10.250 1.00 85.31 115 MET A CA 1
ATOM 922 C C . MET A 1 115 ? -4.492 7.456 9.047 1.00 85.31 115 MET A C 1
ATOM 924 O O . MET A 1 115 ? -5.548 6.843 9.143 1.00 85.31 115 MET A O 1
ATOM 928 N N . PHE A 1 116 ? -4.103 7.970 7.883 1.00 89.00 116 PHE A N 1
ATOM 929 C CA . PHE A 1 116 ? -4.797 7.636 6.633 1.00 89.00 116 PHE A CA 1
ATOM 930 C C . PHE A 1 116 ? -4.507 6.178 6.233 1.00 89.00 116 PHE A C 1
ATOM 932 O O . PHE A 1 116 ? -3.445 5.645 6.564 1.00 89.00 116 PHE A O 1
ATOM 939 N N . LEU A 1 117 ? -5.410 5.553 5.473 1.00 93.88 117 LEU A N 1
ATOM 940 C CA . LEU A 1 117 ? -5.048 4.390 4.659 1.00 93.88 117 LEU A CA 1
ATOM 941 C C . LEU A 1 117 ? -4.148 4.885 3.520 1.00 93.88 117 LEU A C 1
ATOM 943 O O . LEU A 1 117 ? -4.467 5.905 2.915 1.00 93.88 117 LEU A O 1
ATOM 947 N N . TYR A 1 118 ? -3.057 4.182 3.224 1.00 95.56 118 TYR A N 1
ATOM 948 C CA . TYR A 1 118 ? -2.089 4.528 2.178 1.00 95.56 118 TYR A CA 1
ATOM 949 C C . TYR A 1 118 ? -1.789 3.314 1.301 1.00 95.56 118 TYR A C 1
ATOM 951 O O . TYR A 1 118 ? -1.688 2.204 1.822 1.00 95.56 118 TYR A O 1
ATOM 959 N N . ALA A 1 119 ? -1.518 3.542 0.015 1.00 97.56 119 ALA A N 1
ATOM 960 C CA . ALA A 1 119 ? -0.786 2.582 -0.806 1.00 97.56 119 ALA A CA 1
ATOM 961 C C . ALA A 1 119 ? 0.078 3.280 -1.870 1.00 97.56 119 ALA A C 1
ATOM 963 O O . ALA 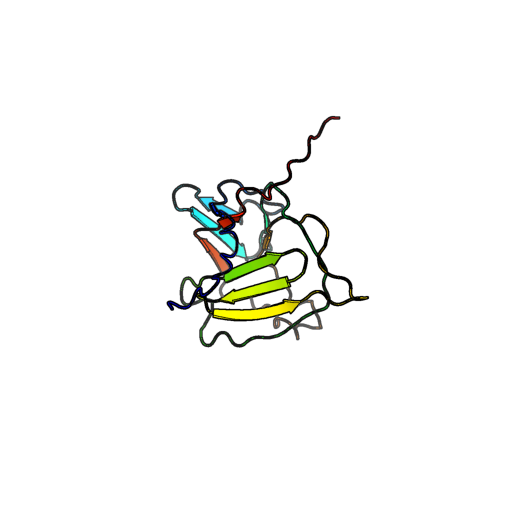A 1 119 ? -0.279 4.338 -2.395 1.00 97.56 119 ALA A O 1
ATOM 964 N N . SER A 1 120 ? 1.238 2.695 -2.166 1.00 97.44 120 SER A N 1
ATOM 965 C CA . SER A 1 120 ? 2.225 3.225 -3.112 1.00 97.44 120 SER A CA 1
ATOM 966 C C . SER A 1 120 ? 3.099 2.123 -3.686 1.00 97.44 120 SER A C 1
ATOM 968 O O . SER A 1 120 ? 3.459 1.201 -2.955 1.00 97.44 120 SER A O 1
ATOM 970 N N . VAL A 1 121 ? 3.547 2.301 -4.926 1.00 98.25 121 VAL A N 1
ATOM 971 C CA . VAL A 1 121 ? 4.639 1.520 -5.526 1.00 98.25 121 VAL A CA 1
ATOM 972 C C . VAL A 1 121 ? 5.838 2.452 -5.691 1.00 98.25 121 VAL A C 1
ATOM 974 O O . VAL A 1 121 ? 5.671 3.572 -6.170 1.00 98.25 121 VAL A O 1
ATOM 977 N N . TRP A 1 122 ? 7.019 2.019 -5.252 1.00 97.81 122 TRP A N 1
ATOM 978 C CA . TRP A 1 122 ? 8.249 2.817 -5.235 1.00 97.81 122 TRP A CA 1
ATOM 979 C C . TRP A 1 122 ? 9.486 1.913 -5.338 1.00 97.81 122 TRP A C 1
ATOM 981 O O . TRP A 1 122 ? 9.446 0.762 -4.902 1.00 97.81 122 TRP A O 1
ATOM 991 N N . ASP A 1 123 ? 10.587 2.430 -5.889 1.00 98.25 123 ASP A N 1
ATOM 992 C CA . ASP A 1 123 ? 11.873 1.723 -5.917 1.00 98.25 123 ASP A CA 1
ATOM 993 C C . ASP A 1 123 ? 12.539 1.778 -4.537 1.00 98.25 123 ASP A C 1
ATOM 995 O O . ASP A 1 123 ? 12.995 2.830 -4.091 1.00 98.25 123 ASP A O 1
ATOM 999 N N . ALA A 1 124 ? 12.597 0.624 -3.877 1.00 97.50 124 ALA A N 1
ATOM 1000 C CA . ALA A 1 124 ? 13.229 0.438 -2.576 1.00 97.50 124 ALA A CA 1
ATOM 1001 C C . ALA A 1 124 ? 14.643 -0.170 -2.653 1.00 97.50 124 ALA A C 1
ATOM 1003 O O . ALA A 1 124 ? 15.229 -0.464 -1.613 1.00 97.50 124 ALA A O 1
ATOM 1004 N N . SER A 1 125 ? 15.214 -0.358 -3.849 1.00 98.06 125 SER A N 1
ATOM 1005 C CA . SER A 1 125 ? 16.499 -1.055 -4.042 1.00 98.06 125 SER A CA 1
ATOM 1006 C C . SER A 1 125 ? 17.703 -0.354 -3.400 1.00 98.06 125 SER A C 1
ATOM 1008 O O . SER A 1 125 ? 18.742 -0.973 -3.175 1.00 98.06 125 SER A O 1
ATOM 1010 N N . TYR A 1 126 ? 17.566 0.925 -3.040 1.00 97.25 126 TYR A N 1
ATOM 1011 C CA . TYR A 1 126 ? 18.572 1.669 -2.283 1.00 97.25 126 TYR A CA 1
ATOM 1012 C C . TYR A 1 126 ? 18.596 1.332 -0.777 1.00 97.25 126 TYR A C 1
ATOM 1014 O O . TYR A 1 126 ? 19.524 1.740 -0.074 1.00 97.25 126 TYR A O 1
ATOM 1022 N N . ILE A 1 127 ? 17.594 0.612 -0.256 1.00 94.06 127 ILE A N 1
ATOM 1023 C CA . ILE A 1 127 ? 17.517 0.201 1.151 1.00 94.06 127 ILE A CA 1
ATOM 1024 C C . ILE A 1 127 ? 18.392 -1.034 1.389 1.00 94.06 127 ILE A C 1
ATOM 1026 O O . ILE A 1 127 ? 18.296 -2.028 0.672 1.00 94.06 127 ILE A O 1
ATOM 1030 N N . ASP A 1 128 ? 19.227 -0.969 2.430 1.00 94.75 128 ASP A N 1
ATOM 1031 C CA . ASP A 1 128 ? 20.123 -2.050 2.868 1.00 94.75 128 ASP A CA 1
ATOM 1032 C C . ASP A 1 128 ? 20.954 -2.668 1.723 1.00 94.75 128 ASP A C 1
ATOM 1034 O O . ASP A 1 128 ? 21.064 -3.884 1.592 1.00 94.75 128 ASP A O 1
ATOM 1038 N N . GLU A 1 129 ? 21.505 -1.820 0.843 1.00 96.50 129 GLU A N 1
ATOM 1039 C CA . GLU A 1 129 ? 22.276 -2.232 -0.349 1.00 96.50 129 GLU A CA 1
ATOM 1040 C C . GLU A 1 129 ? 21.498 -3.187 -1.285 1.00 96.50 129 GLU A C 1
ATOM 1042 O O . GLU A 1 129 ? 22.081 -4.046 -1.948 1.00 96.50 129 GLU A O 1
ATOM 1047 N N . GLY A 1 130 ? 20.168 -3.065 -1.321 1.00 94.06 130 GLY A N 1
ATOM 1048 C CA . GLY A 1 130 ? 19.279 -3.917 -2.108 1.00 94.06 130 GLY A CA 1
ATOM 1049 C C . GLY A 1 130 ? 18.976 -5.272 -1.465 1.00 94.06 130 GLY A C 1
ATOM 1050 O O . GLY A 1 130 ? 18.283 -6.081 -2.075 1.00 94.06 130 GLY A O 1
ATOM 1051 N N . ARG A 1 131 ? 19.439 -5.551 -0.237 1.00 95.06 131 ARG A N 1
ATOM 1052 C CA . ARG A 1 131 ? 19.133 -6.815 0.462 1.00 95.06 131 ARG A CA 1
ATOM 1053 C C . ARG A 1 131 ? 17.664 -6.953 0.860 1.00 95.06 131 ARG A C 1
ATOM 1055 O O . ARG A 1 131 ? 17.204 -8.078 1.033 1.00 95.06 131 ARG A O 1
ATOM 1062 N N . TRP A 1 132 ? 16.937 -5.843 1.012 1.00 92.88 132 TRP A N 1
ATOM 1063 C CA . TRP A 1 132 ? 15.535 -5.871 1.442 1.00 92.88 132 TRP A CA 1
ATOM 1064 C C . TRP A 1 132 ? 14.562 -6.248 0.315 1.00 92.88 132 TRP A C 1
ATOM 1066 O O . TRP A 1 132 ? 13.685 -7.082 0.523 1.00 92.88 132 TRP A O 1
ATOM 1076 N N . THR A 1 133 ? 14.721 -5.657 -0.873 1.00 96.62 133 THR A N 1
ATOM 1077 C CA . THR A 1 133 ? 13.782 -5.799 -2.006 1.00 96.62 133 THR A CA 1
ATOM 1078 C C . THR A 1 133 ? 14.435 -6.240 -3.319 1.00 96.62 133 THR A C 1
ATOM 1080 O O . THR A 1 133 ? 13.739 -6.429 -4.314 1.00 96.62 133 THR A O 1
ATOM 1083 N N . GLY A 1 134 ? 15.754 -6.441 -3.333 1.00 97.69 134 GLY A N 1
ATOM 1084 C CA . GLY A 1 134 ? 16.539 -6.717 -4.533 1.00 97.69 134 GLY A CA 1
ATOM 1085 C C . GLY A 1 134 ? 17.003 -5.447 -5.268 1.00 97.69 134 GLY A C 1
ATOM 1086 O O . GLY A 1 134 ? 16.524 -4.345 -4.994 1.00 97.69 134 GLY A O 1
ATOM 1087 N N . PRO A 1 135 ? 17.951 -5.577 -6.214 1.00 97.81 135 PRO A N 1
ATOM 1088 C CA . PRO A 1 135 ? 18.298 -4.500 -7.135 1.00 97.81 135 PRO A CA 1
ATOM 1089 C C . PRO A 1 135 ? 17.152 -4.251 -8.127 1.00 97.81 135 PRO A C 1
ATOM 1091 O O . PRO A 1 135 ? 16.585 -5.200 -8.673 1.00 97.81 135 PRO A O 1
ATOM 1094 N N . TYR A 1 136 ? 16.840 -2.987 -8.421 1.00 98.06 136 TYR A N 1
ATOM 1095 C CA . TYR A 1 136 ? 15.851 -2.660 -9.447 1.00 98.06 136 TYR A CA 1
ATOM 1096 C C . TYR A 1 136 ? 16.405 -2.947 -10.853 1.00 98.06 136 TYR A C 1
ATOM 1098 O O . TYR A 1 136 ? 17.435 -2.401 -11.248 1.00 98.06 136 TYR A O 1
ATOM 1106 N N . VAL A 1 137 ? 15.721 -3.818 -11.604 1.00 98.25 137 VAL A N 1
ATOM 1107 C CA . VAL A 1 137 ? 16.106 -4.207 -12.977 1.00 98.25 137 VAL A CA 1
ATOM 1108 C C . VAL A 1 137 ? 15.338 -3.403 -14.031 1.00 98.25 137 VAL A C 1
ATOM 1110 O O . VAL A 1 137 ? 15.925 -2.964 -15.016 1.00 98.25 137 VAL A O 1
ATOM 1113 N N . GLY A 1 138 ? 14.033 -3.194 -13.827 1.00 97.31 138 GLY A N 1
ATOM 1114 C CA . GLY A 1 138 ? 13.205 -2.309 -14.653 1.00 97.31 138 GLY A CA 1
ATOM 1115 C C . GLY A 1 138 ? 12.893 -2.776 -16.080 1.00 97.31 138 GLY A C 1
ATOM 1116 O O . GLY A 1 138 ? 12.384 -1.982 -16.866 1.00 97.31 138 GLY A O 1
ATOM 1117 N N . CYS A 1 139 ? 13.195 -4.027 -16.441 1.00 97.88 139 CYS A N 1
ATOM 1118 C CA . CYS A 1 139 ? 13.048 -4.530 -17.813 1.00 97.88 139 CYS A CA 1
ATOM 1119 C C . CYS A 1 139 ? 11.601 -4.774 -18.269 1.00 97.88 139 CYS A C 1
ATOM 1121 O O . CYS A 1 139 ? 11.365 -4.831 -19.474 1.00 97.88 139 CYS A O 1
ATOM 1123 N N . ASP A 1 140 ? 10.653 -4.872 -17.335 1.00 98.25 140 ASP A N 1
ATOM 1124 C CA . ASP A 1 140 ? 9.245 -5.207 -17.599 1.00 98.25 140 ASP A CA 1
ATOM 1125 C C . ASP A 1 140 ? 8.292 -4.044 -17.270 1.00 98.25 140 ASP A C 1
ATOM 1127 O O . ASP A 1 140 ? 7.082 -4.231 -17.150 1.00 98.25 140 ASP A O 1
ATOM 1131 N N . ALA A 1 141 ? 8.831 -2.829 -17.109 1.00 97.31 141 ALA A N 1
ATOM 1132 C CA . ALA A 1 141 ? 8.024 -1.633 -16.904 1.00 97.31 141 ALA A CA 1
ATOM 1133 C C . ALA A 1 141 ? 7.086 -1.386 -18.112 1.00 97.31 141 ALA A C 1
ATOM 1135 O O . ALA A 1 141 ? 7.510 -1.560 -19.260 1.00 97.31 141 ALA A O 1
ATOM 1136 N N . PRO A 1 142 ? 5.836 -0.927 -17.898 1.00 98.12 142 PRO A N 1
ATOM 1137 C CA . PRO A 1 142 ? 5.267 -0.452 -16.635 1.00 98.12 142 PRO A CA 1
ATOM 1138 C C . PRO A 1 142 ? 4.803 -1.572 -15.688 1.00 98.12 142 PRO A C 1
ATOM 1140 O O . PRO A 1 142 ? 3.987 -2.416 -16.053 1.00 98.12 142 PRO A O 1
ATOM 1143 N N . TYR A 1 143 ? 5.226 -1.503 -14.424 1.00 98.56 143 TYR A N 1
ATOM 1144 C CA . TYR A 1 143 ? 4.714 -2.367 -13.358 1.00 98.56 143 TYR A CA 1
ATOM 1145 C C . TYR A 1 143 ? 3.415 -1.767 -12.809 1.00 98.56 143 TYR A C 1
ATOM 1147 O O . TYR A 1 143 ? 3.429 -0.655 -12.281 1.00 98.56 143 TYR A O 1
ATOM 1155 N N . VAL A 1 144 ? 2.283 -2.465 -12.930 1.00 98.50 144 VAL A N 1
ATOM 1156 C CA . VAL A 1 144 ? 0.971 -1.944 -12.504 1.00 98.50 144 VAL A CA 1
ATOM 1157 C C . VAL A 1 144 ? 0.438 -2.738 -11.316 1.00 98.50 144 VAL A C 1
ATOM 1159 O O . VAL A 1 144 ? 0.179 -3.932 -11.422 1.00 98.50 144 VAL A O 1
ATOM 1162 N N . CYS A 1 145 ? 0.245 -2.063 -10.183 1.00 98.56 145 CYS A N 1
ATOM 1163 C CA . CYS A 1 145 ? -0.379 -2.633 -8.993 1.00 98.56 145 CYS A CA 1
ATOM 1164 C C . CYS A 1 145 ? -1.856 -2.223 -8.937 1.00 98.56 145 CYS A C 1
ATOM 1166 O O . CYS A 1 145 ? -2.170 -1.029 -8.928 1.00 98.56 145 CYS A O 1
ATOM 1168 N N . HIS A 1 146 ? -2.755 -3.208 -8.907 1.00 98.38 146 HIS A N 1
ATOM 1169 C CA . HIS A 1 146 ? -4.202 -3.003 -8.874 1.00 98.38 146 HIS A CA 1
ATOM 1170 C C . HIS A 1 146 ? -4.768 -3.212 -7.465 1.00 98.38 146 HIS A C 1
ATOM 1172 O O . HIS A 1 146 ? -4.550 -4.243 -6.837 1.00 98.38 146 HIS A O 1
ATOM 1178 N N . TYR A 1 147 ? -5.576 -2.258 -7.015 1.00 98.44 147 TYR A N 1
ATOM 1179 C CA . TYR A 1 147 ? -6.381 -2.325 -5.800 1.00 98.44 147 TYR A CA 1
ATOM 1180 C C . TYR A 1 147 ? -7.852 -2.332 -6.216 1.00 98.44 147 TYR A C 1
ATOM 1182 O O . TYR A 1 147 ? -8.255 -1.526 -7.059 1.00 98.44 147 TYR A O 1
ATOM 1190 N N . LYS A 1 148 ? -8.664 -3.216 -5.638 1.00 97.81 148 LYS A N 1
ATOM 1191 C CA . LYS A 1 148 ? -10.093 -3.312 -5.952 1.00 97.81 148 LYS A CA 1
ATOM 1192 C C . LYS A 1 148 ? -10.919 -3.491 -4.684 1.00 97.81 148 LYS A C 1
ATOM 1194 O O . LYS A 1 148 ? -10.421 -4.046 -3.711 1.00 97.81 148 LYS A O 1
ATOM 1199 N N . ASP A 1 149 ? -12.155 -2.997 -4.710 1.00 97.31 149 ASP A N 1
ATOM 1200 C CA . ASP A 1 149 ? -13.151 -3.135 -3.643 1.00 97.31 149 ASP A CA 1
ATOM 1201 C C . ASP A 1 149 ? -12.614 -2.652 -2.274 1.00 97.31 149 ASP A C 1
ATOM 1203 O O . ASP A 1 149 ? -12.915 -3.212 -1.220 1.00 97.31 149 ASP A O 1
ATOM 1207 N N . VAL A 1 150 ? -11.793 -1.591 -2.295 1.00 96.75 150 VAL A N 1
ATOM 1208 C CA . VAL A 1 150 ? -11.127 -1.032 -1.108 1.00 96.75 150 VAL A CA 1
ATOM 1209 C C . VAL A 1 150 ? -12.176 -0.541 -0.114 1.00 96.75 150 VAL A C 1
ATOM 1211 O O . VAL A 1 150 ? -12.918 0.399 -0.397 1.00 96.75 150 VAL A O 1
ATOM 1214 N N . VAL A 1 151 ? -12.209 -1.146 1.072 1.00 94.75 151 VAL A N 1
ATOM 1215 C CA . VAL A 1 151 ? -13.134 -0.788 2.153 1.00 94.75 151 VAL A CA 1
ATOM 1216 C C . VAL A 1 151 ? -12.434 -0.120 3.332 1.00 94.75 151 VAL A C 1
ATOM 1218 O O . VAL A 1 151 ? -11.304 -0.445 3.687 1.00 94.75 151 VAL A O 1
ATOM 1221 N N . VAL A 1 152 ? -13.149 0.796 3.982 1.00 93.38 152 VAL A N 1
ATOM 1222 C CA . VAL A 1 152 ? -12.735 1.490 5.208 1.00 93.38 152 VAL A CA 1
ATOM 1223 C C . VAL A 1 152 ? -13.854 1.452 6.259 1.00 93.38 152 VAL A C 1
ATO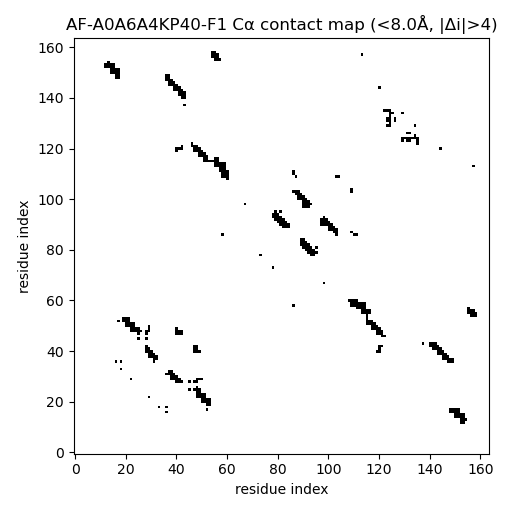M 1225 O O . VAL A 1 152 ? -15.019 1.263 5.896 1.00 93.38 152 VAL A O 1
ATOM 1228 N N . PRO A 1 153 ? -13.558 1.629 7.562 1.00 90.25 153 PRO A N 1
ATOM 1229 C CA . PRO A 1 153 ? -14.593 1.738 8.591 1.00 90.25 153 PRO A CA 1
ATOM 1230 C C . PRO A 1 153 ? -15.534 2.924 8.326 1.00 90.25 153 PRO A C 1
ATOM 1232 O O . PRO A 1 153 ? -15.069 4.023 8.021 1.00 90.25 153 PRO A O 1
ATOM 1235 N N . SER A 1 154 ? -16.846 2.734 8.485 1.00 81.75 154 SER A N 1
ATOM 1236 C CA . SER A 1 154 ? -17.838 3.787 8.215 1.00 81.75 154 SER A CA 1
ATOM 1237 C C . SER A 1 154 ? -17.927 4.861 9.303 1.00 81.75 154 SER A C 1
ATOM 1239 O O . SER A 1 154 ? -18.296 5.992 9.008 1.00 81.75 154 SER A O 1
ATOM 1241 N N . GLU A 1 155 ? -17.582 4.528 10.550 1.00 70.06 155 GLU A N 1
ATOM 1242 C CA . GLU A 1 155 ? -17.776 5.403 11.723 1.00 70.06 155 GLU A CA 1
ATOM 1243 C C . GLU A 1 155 ? -16.469 5.957 12.323 1.00 70.06 155 GLU A C 1
ATOM 1245 O O . GLU A 1 155 ? -16.511 6.808 13.206 1.00 70.06 155 GLU A O 1
ATOM 1250 N N . ALA A 1 156 ? -15.298 5.499 11.864 1.00 59.31 156 ALA A N 1
ATOM 1251 C CA . ALA A 1 156 ? -13.996 5.876 12.439 1.00 59.31 156 ALA A CA 1
ATOM 1252 C C . ALA A 1 156 ? -13.273 7.006 11.678 1.00 59.31 156 ALA A C 1
ATOM 1254 O O . ALA A 1 156 ? -12.074 7.206 11.870 1.00 59.31 156 ALA A O 1
ATOM 1255 N N . ALA A 1 157 ? -13.980 7.706 10.788 1.00 58.69 157 ALA A N 1
ATOM 1256 C CA . ALA A 1 157 ? -13.436 8.794 9.986 1.00 58.69 157 ALA A CA 1
ATOM 1257 C C . ALA A 1 157 ? -13.460 10.115 10.770 1.00 58.69 157 ALA A C 1
ATOM 1259 O O . ALA A 1 157 ? -14.526 10.667 11.038 1.00 58.69 157 ALA A O 1
ATOM 1260 N N . VAL A 1 158 ? -12.281 10.651 11.094 1.00 55.50 158 VAL A N 1
ATOM 1261 C CA . VAL A 1 158 ? -12.156 11.995 11.679 1.00 55.50 158 VAL A CA 1
ATOM 1262 C C . VAL A 1 158 ? -11.906 13.006 10.558 1.00 55.50 158 VAL A C 1
ATOM 1264 O O . VAL A 1 158 ? -10.917 12.892 9.829 1.00 55.50 158 VAL A O 1
ATOM 1267 N N . VAL A 1 159 ? -12.803 13.984 10.421 1.00 49.69 159 VAL A N 1
ATOM 1268 C CA . VAL A 1 159 ? -12.655 15.143 9.524 1.00 49.69 159 VAL A CA 1
ATOM 1269 C C . VAL A 1 159 ? -12.025 16.288 10.321 1.00 49.69 159 VAL A C 1
ATOM 1271 O O . VAL A 1 159 ? -12.469 16.570 11.432 1.00 49.69 159 VAL A O 1
ATOM 1274 N N . GLU A 1 160 ? -10.992 16.939 9.781 1.00 43.88 160 GLU A N 1
ATOM 1275 C CA . GLU A 1 160 ? -10.443 18.173 10.362 1.00 43.88 160 GLU A CA 1
ATOM 1276 C C . GLU A 1 160 ? -11.114 19.392 9.716 1.00 43.88 160 GLU A C 1
ATOM 1278 O O . GLU A 1 160 ? -11.035 19.576 8.500 1.00 43.88 160 GLU A O 1
ATOM 1283 N N . ASP A 1 161 ? -11.747 20.237 10.534 1.00 35.19 161 ASP A N 1
ATOM 1284 C CA . ASP A 1 161 ? -12.198 21.566 10.116 1.00 35.19 161 ASP A CA 1
ATOM 1285 C C . ASP A 1 161 ? -10.977 22.465 9.876 1.00 35.19 161 ASP A C 1
ATOM 1287 O O . ASP A 1 161 ? -10.338 22.950 10.812 1.00 35.19 161 ASP A O 1
ATOM 1291 N N . PHE A 1 162 ? -10.660 22.730 8.608 1.00 41.41 162 PHE A N 1
ATOM 1292 C CA . PHE A 1 162 ? -9.661 23.730 8.224 1.00 41.41 162 PHE A CA 1
ATOM 1293 C C . PHE A 1 162 ? -10.245 25.151 8.302 1.00 41.41 162 PHE A C 1
ATOM 1295 O O . PHE A 1 162 ? -10.400 25.833 7.287 1.00 41.41 162 PHE A O 1
ATOM 1302 N N . SER A 1 163 ? -10.563 25.617 9.512 1.00 34.28 163 SER A N 1
ATOM 1303 C CA . SER A 1 163 ? -10.800 27.042 9.759 1.00 34.28 163 SER A CA 1
ATOM 1304 C C . SER A 1 163 ? -9.464 27.790 9.834 1.00 34.28 163 SER A C 1
ATOM 1306 O O . SER A 1 163 ? -8.685 27.570 10.765 1.00 34.28 163 SER A O 1
ATOM 1308 N N . CYS A 1 164 ? -9.218 28.659 8.851 1.00 35.44 164 CYS A N 1
ATOM 1309 C CA . CYS A 1 164 ? -8.177 29.690 8.893 1.00 35.44 164 CYS A CA 1
ATOM 1310 C C . CYS A 1 164 ? -8.564 30.837 9.845 1.00 35.44 164 CYS A C 1
ATOM 1312 O O . CYS A 1 164 ? -9.782 31.095 9.975 1.00 35.44 164 CYS A O 1
#

Secondary structure (DSSP, 8-state):
--------------EEE---EEEEE-GGGEEEETTTTEEEEEESTT---EEEEEEEES------------SS-TTSS---EEEEEETTEEEEEETTEEEEEEE--TTS----S-EEEEEE----TTGGGGTTT-----TTPPEEEEEES-EEESS--BPP----

Nearest PDB structures (foldseek):
  5dze-assembly1_A  TM=9.641E-01  e=3.973E-17  Vitis vinifera
  5sv8-assembly1_A  TM=9.645E-01  e=1.576E-16  Vitis vinifera
  1un1-assembly2_B  TM=8.093E-01  e=1.919E-04  Populus tremula
  3axd-assembly2_B  TM=5.248E-01  e=2.193E-02  Fibrobacter succinogenes subsp. succinogenes S85
  2r49-assembly1_A  TM=4.713E-01  e=4.744E-02  Fibrobacter succinogenes

pLDDT: mean 84.64, std 19.57, range [32.78, 98.62]

InterPro domains:
  IPR000757 Beta-glucanase-like, N-terminal domain [PF00722] (53-128)
  IPR013320 Concanavalin A-like lectin/glucanase domain superfamily [SSF49899] (50-152)
  IPR044791 Beta-glucanase/XTH [PTHR31062] (54-152)

Foldseek 3Di:
DDDPPPPPPDPPQDKDQQQDKDKPDDVVQWDDDSPQQKIKWWDAPRFITKMWGPFWFWWDDDPPDDDDDPVDDPVPDDWDWDWDDDPFKIFTDINNHTGDMDGDDPPDDTTGGTDIGMDMDGDPCPPPVNPPPHHDPRPDPGDMDMDGRDMDRPPRTDDDPPDD

Organism: NCBI:txid262921